Protein AF-V9GIM8-F1 (afdb_monomer_lite)

Radius of gyration: 16.03 Å; chains: 1; bounding box: 39×12×45 Å

Structure (mmCIF, N/CA/C/O backbone):
data_AF-V9GIM8-F1
#
_entry.id   AF-V9GIM8-F1
#
loop_
_atom_site.group_PDB
_atom_site.id
_atom_site.type_symbol
_atom_site.label_atom_id
_atom_site.label_alt_id
_atom_site.label_comp_id
_atom_site.label_asym_id
_atom_site.label_entity_id
_atom_site.label_seq_id
_atom_site.pdbx_PDB_ins_code
_atom_site.Cartn_x
_atom_site.Cartn_y
_atom_site.Cartn_z
_atom_site.occupancy
_atom_site.B_iso_or_equiv
_atom_site.auth_seq_id
_atom_site.auth_comp_id
_atom_site.auth_asym_id
_atom_site.auth_atom_id
_atom_site.pdbx_PDB_model_num
ATOM 1 N N . MET A 1 1 ? 20.574 1.936 -9.029 1.00 83.88 1 MET A N 1
ATOM 2 C CA . MET A 1 1 ? 20.233 1.058 -7.882 1.00 83.88 1 MET A CA 1
ATOM 3 C C . MET A 1 1 ? 19.678 1.832 -6.690 1.00 83.88 1 MET A C 1
ATOM 5 O O . MET A 1 1 ? 18.573 1.524 -6.276 1.00 83.88 1 MET A O 1
ATOM 9 N N . ILE A 1 2 ? 20.365 2.869 -6.193 1.00 94.44 2 ILE A N 1
ATOM 10 C CA . ILE A 1 2 ? 19.887 3.732 -5.089 1.00 94.44 2 ILE A CA 1
ATOM 11 C C . ILE A 1 2 ? 18.432 4.238 -5.243 1.00 94.44 2 ILE A C 1
ATOM 13 O O . ILE A 1 2 ? 17.663 4.055 -4.302 1.00 94.44 2 ILE A O 1
ATOM 17 N N . PRO A 1 3 ? 17.990 4.803 -6.389 1.00 93.50 3 PRO A N 1
ATOM 18 C CA . PRO A 1 3 ? 16.610 5.291 -6.511 1.00 93.50 3 PRO A CA 1
ATOM 19 C C . PRO A 1 3 ? 15.559 4.183 -6.343 1.00 93.50 3 PRO A C 1
ATOM 21 O O . PRO A 1 3 ? 14.524 4.414 -5.726 1.00 93.50 3 PRO A O 1
ATOM 24 N N . TYR A 1 4 ? 15.842 2.961 -6.809 1.00 87.94 4 TYR A N 1
ATOM 25 C CA . TYR A 1 4 ? 14.939 1.820 -6.629 1.00 87.94 4 TYR A CA 1
ATOM 26 C C . TYR A 1 4 ? 14.790 1.440 -5.153 1.00 87.94 4 TYR A C 1
ATOM 28 O O . TYR A 1 4 ? 13.678 1.193 -4.696 1.00 87.94 4 TYR A O 1
ATOM 36 N N . LEU A 1 5 ? 15.890 1.454 -4.390 1.00 94.75 5 LEU A N 1
ATOM 37 C CA . LEU A 1 5 ? 15.860 1.171 -2.952 1.00 94.75 5 LEU A CA 1
ATOM 38 C C . LEU A 1 5 ? 15.011 2.192 -2.189 1.00 94.75 5 LEU A C 1
ATOM 40 O O . LEU A 1 5 ? 14.243 1.807 -1.309 1.00 94.75 5 LEU A O 1
ATOM 44 N N . ILE A 1 6 ? 15.107 3.476 -2.549 1.00 96.44 6 ILE A N 1
ATOM 45 C CA . ILE A 1 6 ? 14.298 4.542 -1.941 1.00 96.44 6 ILE A CA 1
ATOM 46 C C . ILE A 1 6 ? 12.808 4.290 -2.192 1.00 96.44 6 ILE A C 1
ATOM 48 O O . ILE A 1 6 ? 12.022 4.278 -1.246 1.00 96.44 6 ILE A O 1
ATOM 52 N N . VAL A 1 7 ? 12.424 4.038 -3.447 1.00 93.50 7 VAL A N 1
ATOM 53 C CA . VAL A 1 7 ? 11.020 3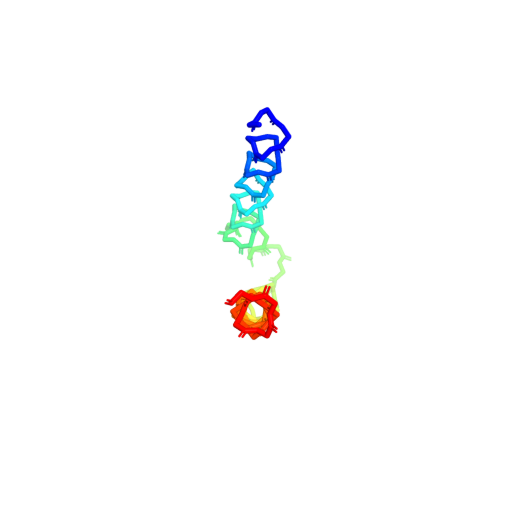.800 -3.819 1.00 93.50 7 VAL A CA 1
ATOM 54 C C . VAL A 1 7 ? 10.459 2.569 -3.107 1.00 93.50 7 VAL A C 1
ATOM 56 O O . VAL A 1 7 ? 9.379 2.643 -2.525 1.00 93.50 7 VAL A O 1
ATOM 59 N N . ILE A 1 8 ? 11.204 1.460 -3.095 1.00 91.88 8 ILE A N 1
ATOM 60 C CA . ILE A 1 8 ? 10.783 0.221 -2.425 1.00 91.88 8 ILE A CA 1
ATOM 61 C C . ILE A 1 8 ? 10.610 0.453 -0.922 1.00 91.88 8 ILE A C 1
ATOM 63 O O . ILE A 1 8 ? 9.601 0.053 -0.347 1.00 91.88 8 ILE A O 1
ATOM 67 N N . THR A 1 9 ? 11.559 1.141 -0.285 1.00 96.19 9 THR A N 1
ATOM 68 C CA . THR A 1 9 ? 11.508 1.421 1.157 1.00 96.19 9 THR A CA 1
ATOM 69 C C . THR A 1 9 ? 10.296 2.279 1.511 1.00 96.19 9 THR A C 1
ATOM 71 O O . THR A 1 9 ? 9.556 1.949 2.437 1.00 96.19 9 THR A O 1
ATOM 74 N N . LEU A 1 10 ? 10.043 3.347 0.749 1.00 96.31 10 LEU A N 1
ATOM 75 C CA . LEU A 1 10 ? 8.876 4.206 0.952 1.00 96.31 10 LEU A CA 1
ATOM 76 C C . LEU A 1 10 ? 7.562 3.441 0.761 1.00 96.31 10 LEU A C 1
ATOM 78 O O . LEU A 1 10 ? 6.646 3.593 1.571 1.00 96.31 10 LEU A O 1
ATOM 82 N N . ALA A 1 11 ? 7.480 2.584 -0.260 1.00 91.94 11 ALA A N 1
ATOM 83 C CA . ALA A 1 11 ? 6.305 1.752 -0.499 1.00 91.94 11 ALA A CA 1
ATOM 84 C C . ALA A 1 11 ? 6.043 0.780 0.665 1.00 91.94 11 ALA A C 1
ATOM 86 O O . ALA A 1 11 ? 4.904 0.654 1.114 1.00 91.94 11 ALA A O 1
ATOM 87 N N . LEU A 1 12 ? 7.091 0.143 1.202 1.00 94.44 12 LEU A N 1
ATOM 88 C CA . LEU A 1 12 ? 6.977 -0.759 2.352 1.00 94.44 12 LEU A CA 1
ATOM 89 C C . LEU A 1 12 ? 6.519 -0.023 3.614 1.00 94.44 12 LEU A C 1
ATOM 91 O O . LEU A 1 12 ? 5.595 -0.484 4.283 1.00 94.44 12 LEU A O 1
ATOM 95 N N . ILE A 1 13 ? 7.112 1.135 3.917 1.00 97.44 13 ILE A N 1
ATOM 96 C CA . ILE A 1 13 ? 6.718 1.956 5.071 1.00 97.44 13 ILE A CA 1
ATOM 97 C C . ILE A 1 13 ? 5.250 2.376 4.947 1.00 97.44 13 ILE A C 1
ATOM 99 O O . ILE A 1 13 ? 4.479 2.208 5.893 1.00 97.44 13 ILE A O 1
ATOM 103 N N . GLY A 1 14 ? 4.841 2.870 3.774 1.00 95.00 14 GLY A N 1
ATOM 104 C CA . GLY A 1 14 ? 3.458 3.268 3.511 1.00 95.00 14 GLY A CA 1
ATOM 105 C C . GLY A 1 14 ? 2.474 2.104 3.648 1.00 95.00 14 GLY A C 1
ATOM 106 O O . GLY A 1 14 ? 1.419 2.251 4.270 1.00 95.00 14 GLY A O 1
ATOM 107 N N . GLY A 1 15 ? 2.835 0.928 3.128 1.00 91.62 15 GLY A N 1
ATOM 108 C CA . GLY A 1 15 ? 2.039 -0.293 3.250 1.00 91.62 15 GLY A CA 1
ATOM 109 C C . GLY A 1 15 ? 1.866 -0.736 4.703 1.00 91.62 15 GLY A C 1
ATOM 110 O O . GLY A 1 15 ? 0.742 -0.969 5.147 1.00 91.62 15 GLY A O 1
ATOM 111 N N . ILE A 1 16 ? 2.956 -0.776 5.475 1.00 95.50 16 ILE A N 1
ATOM 112 C CA . ILE A 1 16 ? 2.920 -1.132 6.901 1.00 95.50 16 ILE A CA 1
ATOM 113 C C . ILE A 1 16 ? 2.061 -0.133 7.681 1.00 95.50 16 ILE A C 1
ATOM 115 O O . ILE A 1 16 ? 1.164 -0.547 8.414 1.00 95.50 16 ILE A O 1
ATOM 119 N N . ALA A 1 17 ? 2.276 1.171 7.494 1.00 95.81 17 ALA A N 1
ATOM 120 C CA . ALA A 1 17 ? 1.494 2.206 8.167 1.00 95.81 17 ALA A CA 1
ATOM 121 C C . ALA A 1 17 ? -0.007 2.086 7.849 1.00 95.81 17 ALA A C 1
ATOM 123 O O . ALA A 1 17 ? -0.842 2.145 8.753 1.00 95.81 17 ALA A O 1
ATOM 124 N N . THR A 1 18 ? -0.354 1.834 6.583 1.00 93.62 18 THR A N 1
ATOM 125 C CA . THR A 1 18 ? -1.742 1.615 6.145 1.00 93.62 18 THR A CA 1
ATOM 126 C C . THR A 1 18 ? -2.378 0.430 6.872 1.00 93.62 18 THR A C 1
ATOM 128 O O . THR A 1 18 ? -3.512 0.531 7.346 1.00 93.62 18 THR A O 1
ATOM 131 N N . MET A 1 19 ? -1.644 -0.678 7.013 1.00 92.56 19 MET A N 1
ATOM 132 C CA . MET A 1 19 ? -2.126 -1.871 7.712 1.00 92.56 19 MET A CA 1
ATOM 133 C C . MET A 1 19 ? -2.273 -1.645 9.218 1.00 92.56 19 MET A C 1
ATOM 135 O O . MET A 1 19 ? -3.296 -2.023 9.785 1.00 92.56 19 MET A O 1
ATOM 139 N N . LEU A 1 20 ? -1.300 -0.993 9.862 1.00 94.69 20 LEU A N 1
ATOM 140 C CA . LEU A 1 20 ? -1.357 -0.683 11.295 1.00 94.69 20 LEU A CA 1
ATOM 141 C C . LEU A 1 20 ? -2.565 0.195 11.637 1.00 94.69 20 LEU A C 1
ATOM 143 O O . LEU A 1 20 ? -3.274 -0.074 12.605 1.00 94.69 20 LEU A O 1
ATOM 147 N N . ILE A 1 21 ? -2.834 1.214 10.818 1.00 93.62 21 ILE A N 1
ATOM 148 C CA . ILE A 1 21 ? -3.982 2.101 11.012 1.00 93.62 21 ILE A CA 1
ATOM 149 C C . ILE A 1 21 ? -5.284 1.344 10.739 1.00 93.62 21 ILE A C 1
ATOM 151 O O . ILE A 1 21 ? -6.187 1.368 11.576 1.00 93.62 21 ILE A O 1
ATOM 155 N N . GLY A 1 22 ? -5.375 0.635 9.609 1.00 91.38 22 GLY A N 1
ATOM 156 C CA . GLY A 1 22 ? -6.585 -0.084 9.211 1.00 91.38 22 GLY A CA 1
ATOM 157 C C . GLY A 1 22 ? -6.992 -1.196 10.186 1.00 91.38 22 GLY A C 1
ATOM 158 O O . GLY A 1 22 ? -8.179 -1.415 10.422 1.00 91.38 22 GLY A O 1
ATOM 159 N N . L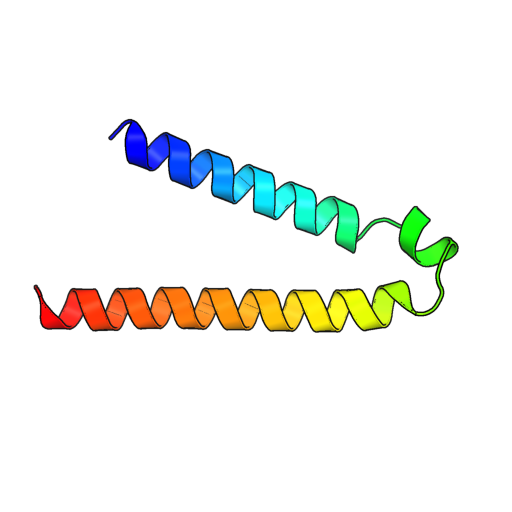EU A 1 23 ? -6.024 -1.873 10.803 1.00 90.94 23 LEU A N 1
ATOM 160 C CA . LEU A 1 23 ? -6.272 -2.943 11.773 1.00 90.94 23 LEU A CA 1
ATOM 161 C C . LEU A 1 23 ? -6.313 -2.450 13.231 1.00 90.94 23 LEU A C 1
ATOM 163 O O . LEU A 1 23 ? -6.463 -3.263 14.148 1.00 90.94 23 LEU A O 1
ATOM 167 N N . SER A 1 24 ? -6.210 -1.136 13.459 1.00 93.12 24 SER A N 1
ATOM 168 C CA . SER A 1 24 ? -6.226 -0.544 14.797 1.00 93.12 24 SER A CA 1
ATOM 169 C C . SER A 1 24 ? -7.526 -0.858 15.541 1.00 93.12 24 SER A C 1
ATOM 171 O O . SER A 1 24 ? -8.630 -0.517 15.105 1.00 93.12 24 SER A O 1
ATOM 173 N N . GLN A 1 25 ? -7.389 -1.475 16.717 1.00 92.12 25 GLN A N 1
ATOM 174 C CA . GLN A 1 25 ? -8.519 -1.763 17.603 1.00 92.12 25 GLN A CA 1
ATOM 175 C C . GLN A 1 25 ? -9.135 -0.484 18.176 1.00 92.12 25 GLN A C 1
ATOM 177 O O . GLN A 1 25 ? -10.339 -0.440 18.416 1.00 92.12 25 GLN A O 1
ATOM 182 N N . GLU A 1 26 ? -8.332 0.562 18.365 1.00 93.69 26 GLU A N 1
ATOM 183 C CA . GLU A 1 26 ? -8.790 1.854 18.878 1.00 93.69 26 GLU A CA 1
ATOM 184 C C . GLU A 1 26 ? -9.764 2.521 17.902 1.00 93.69 26 GLU A C 1
ATOM 186 O O . GLU A 1 26 ? -10.865 2.915 18.286 1.00 93.69 26 GLU A O 1
ATOM 191 N N . ASN A 1 27 ? -9.431 2.509 16.608 1.00 92.62 27 ASN A N 1
ATOM 192 C CA . ASN A 1 27 ? -10.296 3.050 15.560 1.00 92.62 27 ASN A CA 1
ATOM 193 C C . ASN A 1 27 ? -11.601 2.253 15.410 1.00 92.62 27 ASN A C 1
ATOM 195 O O . ASN A 1 27 ? -12.659 2.837 15.173 1.00 92.62 27 ASN A O 1
ATOM 199 N N . ARG A 1 28 ? -11.544 0.923 15.588 1.00 92.56 28 ARG A N 1
ATOM 200 C CA . ARG A 1 28 ? -12.736 0.056 15.590 1.00 92.56 28 ARG A CA 1
ATOM 201 C C . ARG A 1 28 ? -13.668 0.363 16.763 1.00 92.56 28 ARG A C 1
ATOM 203 O O . ARG A 1 28 ? -14.879 0.364 16.580 1.00 92.56 28 ARG A O 1
ATOM 210 N N . LYS A 1 29 ? -13.119 0.631 17.953 1.00 94.12 29 LYS A N 1
ATOM 211 C CA . LYS A 1 29 ? -13.905 0.985 19.147 1.00 94.12 29 LYS A CA 1
ATOM 212 C C . LYS A 1 29 ? -14.533 2.375 19.034 1.00 94.12 29 LYS A C 1
ATOM 214 O O . LYS A 1 29 ? -15.678 2.549 19.430 1.00 94.12 29 LYS A O 1
ATOM 219 N N . ALA A 1 30 ? -13.798 3.345 18.489 1.00 94.81 30 ALA A N 1
ATOM 220 C CA . ALA A 1 30 ? -14.262 4.724 18.355 1.00 94.81 30 ALA A CA 1
ATOM 221 C C . ALA A 1 30 ? -15.349 4.903 17.279 1.00 94.81 30 ALA A C 1
ATOM 223 O O . ALA A 1 30 ? -16.159 5.823 17.370 1.0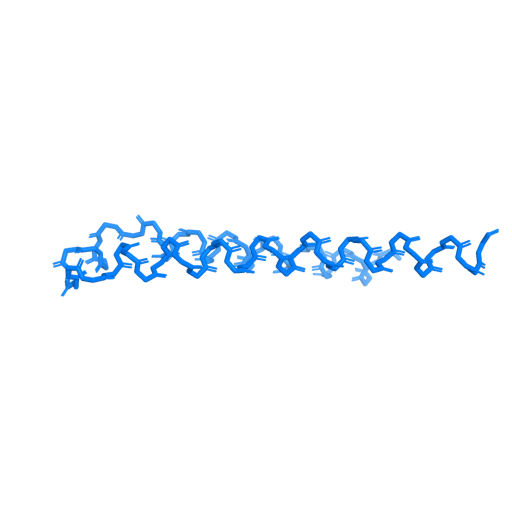0 94.81 30 ALA A O 1
ATOM 224 N N . ASN A 1 31 ? -15.373 4.045 16.252 1.00 94.69 31 ASN A N 1
ATOM 225 C CA . ASN A 1 31 ? -16.336 4.137 15.161 1.00 94.69 31 ASN A CA 1
ATOM 226 C C . ASN A 1 31 ? -16.824 2.737 1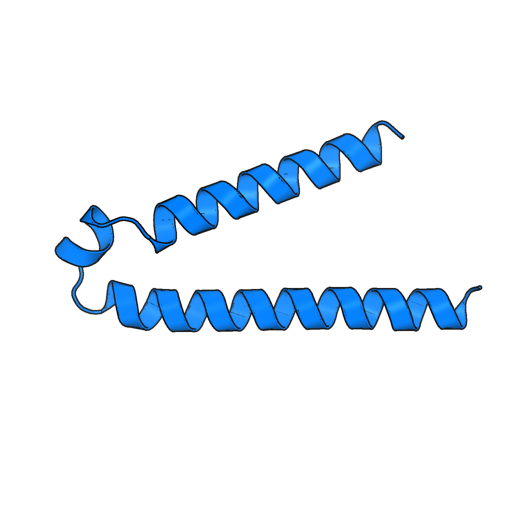4.723 1.00 94.69 31 ASN A C 1
ATOM 228 O O . ASN A 1 31 ? -16.070 2.009 14.072 1.00 94.69 31 ASN A O 1
ATOM 232 N N . PRO A 1 32 ? -18.100 2.382 14.981 1.00 89.44 32 PRO A N 1
ATOM 233 C CA . PRO A 1 32 ? -18.680 1.086 14.606 1.00 89.44 32 PRO A CA 1
ATOM 234 C C . PRO A 1 32 ? -18.620 0.783 13.101 1.00 89.44 32 PRO A C 1
ATOM 236 O O . PRO A 1 32 ? -18.514 -0.370 12.690 1.00 89.44 32 PRO A O 1
ATOM 239 N N . GLU A 1 33 ? -18.636 1.819 12.258 1.00 94.94 33 GLU A N 1
ATOM 240 C CA . GLU A 1 33 ? -18.563 1.689 10.800 1.00 94.94 33 GLU A CA 1
ATOM 241 C C . GLU A 1 33 ? -17.124 1.553 10.278 1.00 94.94 33 GLU A C 1
ATOM 243 O O . GLU A 1 33 ? -16.919 1.320 9.081 1.00 94.94 33 GLU A O 1
ATOM 248 N N . TYR A 1 34 ? -16.115 1.708 11.146 1.00 93.00 34 TYR A N 1
ATOM 249 C CA . TYR A 1 34 ? -14.708 1.722 10.753 1.00 93.00 34 TYR A CA 1
ATOM 250 C C . TYR A 1 34 ? -14.307 0.423 10.067 1.00 93.00 34 TYR A C 1
ATOM 252 O O . TYR A 1 34 ? -13.749 0.447 8.976 1.00 93.00 34 TYR A O 1
ATOM 260 N N . GLU A 1 35 ? -14.656 -0.722 10.654 1.00 92.19 35 GLU A N 1
ATOM 261 C CA . GLU A 1 35 ? -14.275 -2.019 10.100 1.00 92.19 35 GLU A CA 1
ATOM 262 C C . GLU A 1 35 ? -14.867 -2.248 8.704 1.00 92.19 35 GLU A C 1
ATOM 264 O O . GLU A 1 35 ? -14.160 -2.690 7.795 1.00 92.19 35 GLU A O 1
ATOM 269 N N . ARG A 1 36 ? -16.145 -1.901 8.502 1.00 92.88 36 ARG A N 1
ATOM 270 C CA . ARG A 1 36 ? -16.818 -2.048 7.205 1.00 92.88 36 ARG A CA 1
ATOM 271 C C . ARG A 1 36 ? -16.150 -1.186 6.134 1.00 92.88 36 ARG A C 1
ATOM 273 O O . ARG A 1 36 ? -15.873 -1.668 5.033 1.00 92.88 36 ARG A O 1
ATOM 280 N N . ARG A 1 37 ? -15.860 0.078 6.458 1.00 94.12 37 ARG A N 1
ATOM 281 C CA . ARG A 1 37 ? -15.196 1.016 5.541 1.00 94.12 37 ARG A CA 1
ATOM 282 C C . ARG A 1 37 ? -13.761 0.591 5.249 1.00 94.12 37 ARG A C 1
ATOM 284 O O . ARG A 1 37 ? -13.371 0.555 4.085 1.00 94.12 37 ARG A O 1
ATOM 291 N N . THR A 1 38 ? -13.005 0.205 6.271 1.00 94.88 38 THR A N 1
ATOM 292 C CA . THR A 1 38 ? -11.617 -0.236 6.121 1.00 94.88 38 THR A CA 1
ATOM 293 C C . THR A 1 38 ? -11.518 -1.484 5.256 1.00 94.88 38 THR A C 1
ATOM 295 O O . THR A 1 38 ? -10.703 -1.501 4.339 1.00 94.88 38 THR A O 1
ATOM 298 N N . LYS A 1 39 ? -12.376 -2.495 5.455 1.00 91.62 39 LYS A N 1
ATOM 299 C CA . LYS A 1 39 ? -12.396 -3.682 4.581 1.00 91.62 39 LYS A CA 1
ATOM 300 C C . LYS A 1 39 ? -12.646 -3.303 3.120 1.00 91.62 39 LYS A C 1
ATOM 302 O O . LYS A 1 39 ? -11.908 -3.747 2.246 1.00 91.62 39 LYS A O 1
ATOM 307 N N . SER A 1 40 ? -13.629 -2.438 2.853 1.00 94.62 40 SER A N 1
ATOM 308 C CA . SER A 1 40 ? -13.895 -1.948 1.492 1.00 94.62 40 SER A CA 1
ATOM 309 C C . SER A 1 40 ? -12.690 -1.211 0.896 1.00 94.62 40 SER A C 1
ATOM 311 O O . SER A 1 40 ? -12.335 -1.438 -0.259 1.00 94.62 40 SER A O 1
ATOM 313 N N . ASN A 1 41 ? -12.024 -0.367 1.687 1.00 94.00 41 ASN A N 1
ATOM 314 C CA . ASN A 1 41 ? -10.856 0.389 1.242 1.00 94.00 41 ASN A CA 1
ATOM 315 C C . ASN A 1 41 ? -9.643 -0.511 0.974 1.00 94.00 41 ASN A C 1
ATOM 317 O O . ASN A 1 41 ? -8.986 -0.331 -0.046 1.00 94.00 41 ASN A O 1
ATOM 321 N N . ILE A 1 42 ? -9.376 -1.506 1.827 1.00 91.81 42 ILE A N 1
ATOM 322 C CA . ILE A 1 42 ? -8.298 -2.483 1.616 1.00 91.81 42 ILE A CA 1
ATOM 323 C C . ILE A 1 42 ? -8.540 -3.275 0.329 1.00 91.81 42 ILE A C 1
ATOM 325 O O . ILE A 1 42 ? -7.621 -3.433 -0.468 1.00 91.81 42 ILE A O 1
ATOM 329 N N . VAL A 1 43 ? -9.775 -3.716 0.073 1.00 94.50 43 VAL A N 1
ATOM 330 C CA . VAL A 1 43 ? -10.112 -4.417 -1.178 1.00 94.50 43 VAL A CA 1
ATOM 331 C C . VAL A 1 43 ? -9.862 -3.524 -2.394 1.00 94.50 43 VAL A C 1
ATOM 333 O O . VAL A 1 43 ? -9.226 -3.960 -3.350 1.00 94.50 43 VAL A O 1
ATOM 336 N N . LYS A 1 44 ? -10.295 -2.257 -2.356 1.00 94.88 44 LYS A N 1
ATOM 337 C CA . LYS A 1 44 ? -10.013 -1.294 -3.435 1.00 94.88 44 LYS A CA 1
ATOM 338 C C . LYS A 1 44 ? -8.511 -1.088 -3.641 1.00 94.88 44 LYS A C 1
ATOM 340 O O . LYS A 1 44 ? -8.062 -1.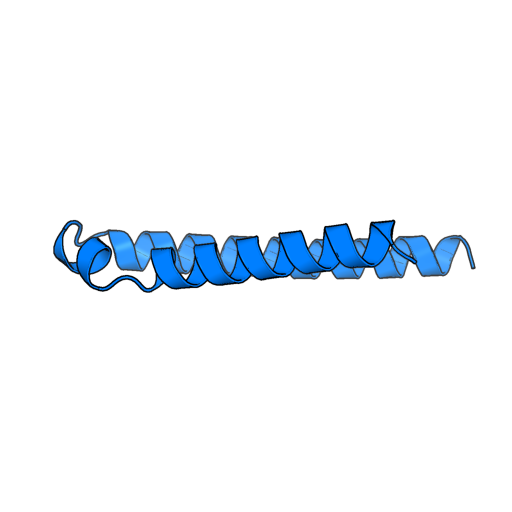036 -4.782 1.00 94.88 44 LYS A O 1
ATOM 345 N N . LEU A 1 45 ? -7.739 -1.004 -2.557 1.00 92.00 45 LEU A N 1
ATOM 346 C CA . LEU A 1 45 ? -6.286 -0.854 -2.616 1.00 92.00 45 LEU A CA 1
ATOM 347 C C . LEU A 1 45 ? -5.618 -2.075 -3.267 1.00 92.00 45 LEU A C 1
ATOM 349 O O . LEU A 1 45 ? -4.771 -1.914 -4.141 1.00 92.00 45 LEU A O 1
ATOM 353 N N . LEU A 1 46 ? -6.044 -3.287 -2.903 1.00 92.19 46 LEU A N 1
ATOM 354 C CA . LEU A 1 46 ? -5.558 -4.525 -3.516 1.00 92.19 46 LEU A CA 1
ATOM 355 C C . LEU A 1 46 ? -5.879 -4.584 -5.012 1.00 92.19 46 LEU A C 1
ATOM 357 O O . LEU A 1 46 ? -5.006 -4.931 -5.804 1.00 92.19 46 LEU A O 1
ATOM 361 N N . ILE A 1 47 ? -7.093 -4.193 -5.413 1.00 96.81 47 ILE A N 1
ATOM 362 C CA . ILE A 1 47 ? -7.475 -4.114 -6.830 1.00 96.81 47 ILE A CA 1
ATOM 363 C C . ILE A 1 47 ? -6.553 -3.146 -7.577 1.00 96.81 47 ILE A C 1
ATOM 365 O O . ILE A 1 47 ? -6.044 -3.494 -8.639 1.00 96.81 47 ILE A O 1
ATOM 369 N N . LEU A 1 48 ? -6.286 -1.961 -7.019 1.00 95.06 48 LEU A N 1
ATOM 370 C CA . LEU A 1 48 ? -5.369 -0.993 -7.628 1.00 95.06 48 LEU A CA 1
ATOM 371 C C . LEU A 1 48 ? -3.957 -1.564 -7.799 1.00 95.06 48 LEU A C 1
ATOM 373 O O . LEU A 1 48 ? -3.345 -1.359 -8.843 1.00 95.06 48 LEU A O 1
ATOM 377 N N . TYR A 1 49 ? -3.448 -2.302 -6.812 1.00 89.81 49 TYR A N 1
ATOM 378 C CA . TYR A 1 49 ? -2.121 -2.917 -6.899 1.00 89.81 49 TYR A CA 1
ATOM 379 C C . TYR A 1 49 ? -2.071 -4.028 -7.950 1.00 89.81 49 TYR A C 1
ATOM 381 O O . TYR A 1 49 ? -1.119 -4.083 -8.726 1.00 89.81 49 TYR A O 1
ATOM 389 N N . ILE A 1 50 ? -3.109 -4.864 -8.039 1.00 96.44 50 ILE A N 1
ATOM 390 C CA . ILE A 1 50 ? -3.225 -5.878 -9.095 1.00 96.44 50 ILE A CA 1
ATOM 391 C C . ILE A 1 50 ? -3.241 -5.207 -10.473 1.00 96.44 50 ILE A C 1
ATOM 393 O O . ILE A 1 50 ? -2.482 -5.604 -11.355 1.00 96.44 50 ILE A O 1
ATOM 397 N N . LEU A 1 51 ? -4.049 -4.158 -10.652 1.00 97.69 51 LEU A N 1
ATOM 398 C CA . LEU A 1 51 ? -4.114 -3.410 -11.910 1.00 97.69 51 LEU A CA 1
ATOM 399 C C . LEU A 1 51 ? -2.772 -2.764 -12.269 1.00 97.69 51 LEU A C 1
ATOM 401 O O . LEU A 1 51 ? -2.383 -2.792 -13.432 1.00 97.69 51 LEU A O 1
ATOM 405 N N . ALA A 1 52 ? -2.043 -2.226 -11.289 1.00 94.06 52 ALA A N 1
ATOM 406 C CA . ALA A 1 52 ? -0.721 -1.648 -11.512 1.00 94.06 52 ALA A CA 1
ATOM 407 C C . ALA A 1 52 ? 0.300 -2.699 -11.979 1.00 94.06 52 ALA A C 1
ATOM 409 O O . ALA A 1 52 ? 1.051 -2.445 -12.920 1.00 94.06 52 ALA A O 1
ATOM 410 N N . VAL A 1 53 ? 0.300 -3.891 -11.373 1.00 95.25 53 VAL A N 1
ATOM 411 C CA . VAL A 1 53 ? 1.164 -5.006 -11.797 1.00 95.25 53 VAL A CA 1
ATOM 412 C C . VAL A 1 53 ? 0.800 -5.473 -13.205 1.00 95.25 53 VAL A C 1
ATOM 414 O O . VAL A 1 53 ? 1.688 -5.655 -14.034 1.00 95.25 53 VAL A O 1
ATOM 417 N N . LEU A 1 54 ? -0.492 -5.617 -13.510 1.00 97.94 54 LEU A N 1
ATOM 418 C CA . LEU A 1 54 ? -0.947 -5.976 -14.855 1.00 97.94 54 LEU A CA 1
ATOM 419 C C . LEU A 1 54 ? -0.525 -4.928 -15.890 1.00 97.94 54 LEU A C 1
ATOM 421 O O . LEU A 1 54 ? 0.006 -5.288 -16.937 1.00 97.94 54 LEU A O 1
ATOM 425 N N . ALA A 1 55 ? -0.703 -3.641 -15.586 1.00 96.88 55 ALA A N 1
ATOM 426 C CA . ALA A 1 55 ? -0.271 -2.553 -16.456 1.00 96.88 55 ALA A CA 1
ATOM 427 C C . ALA A 1 55 ? 1.244 -2.594 -16.695 1.00 96.88 55 ALA A C 1
ATOM 429 O O . ALA A 1 55 ? 1.684 -2.466 -17.834 1.00 96.88 55 ALA A O 1
ATOM 430 N N . PHE A 1 56 ? 2.037 -2.837 -15.647 1.00 95.00 56 PHE A N 1
ATOM 431 C CA . PHE A 1 56 ? 3.481 -3.017 -15.775 1.00 95.00 56 PHE A CA 1
ATOM 432 C C . PHE A 1 56 ? 3.836 -4.185 -16.706 1.00 95.00 56 PHE A C 1
ATOM 434 O O . PHE A 1 56 ? 4.646 -3.999 -17.609 1.00 95.00 56 PHE A O 1
ATOM 441 N N . ILE A 1 57 ? 3.211 -5.357 -16.534 1.00 97.19 57 ILE A N 1
ATOM 442 C CA . ILE A 1 57 ? 3.448 -6.538 -17.385 1.00 97.19 57 ILE A CA 1
ATOM 443 C C . ILE A 1 57 ? 3.110 -6.236 -18.849 1.00 97.19 57 ILE A C 1
ATOM 445 O O . ILE A 1 57 ? 3.895 -6.565 -19.736 1.00 97.19 57 ILE A O 1
ATOM 449 N N . VAL A 1 58 ? 1.966 -5.594 -19.107 1.00 98.06 58 VAL A N 1
ATOM 450 C CA . VAL A 1 58 ? 1.534 -5.229 -20.465 1.00 98.06 58 VAL A CA 1
ATOM 451 C C . VAL A 1 58 ? 2.524 -4.266 -21.108 1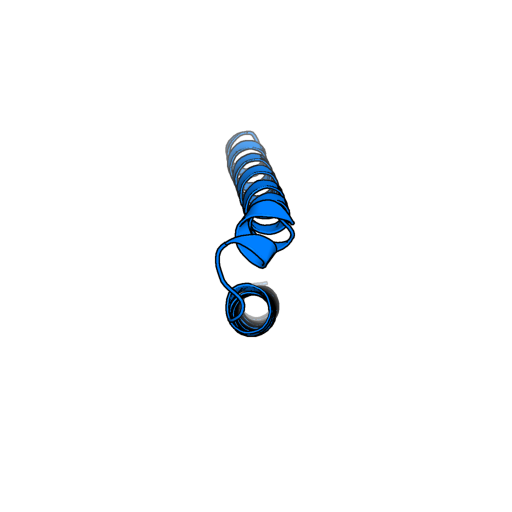.00 98.06 58 VAL A C 1
ATOM 453 O O . VAL A 1 58 ? 2.964 -4.509 -22.226 1.00 98.06 58 VAL A O 1
ATOM 456 N N . ILE A 1 59 ? 2.906 -3.198 -20.402 1.00 97.25 59 ILE A N 1
ATOM 457 C CA . ILE A 1 59 ? 3.885 -2.228 -20.903 1.00 97.25 59 ILE A CA 1
ATOM 458 C C . ILE A 1 59 ? 5.207 -2.942 -21.188 1.00 97.25 59 ILE A C 1
ATOM 460 O O . ILE A 1 59 ? 5.724 -2.843 -22.293 1.00 97.25 59 ILE A O 1
ATOM 464 N N . TRP A 1 60 ? 5.725 -3.714 -20.233 1.00 96.25 60 TRP A N 1
ATOM 465 C CA . TRP A 1 60 ? 6.974 -4.453 -20.404 1.00 96.25 60 TRP A CA 1
ATOM 466 C C . TRP A 1 60 ? 6.950 -5.354 -21.644 1.00 96.25 60 TRP A C 1
ATOM 468 O O . TRP A 1 60 ? 7.865 -5.292 -22.456 1.00 96.25 60 TRP A O 1
ATOM 478 N N . SER A 1 61 ? 5.876 -6.124 -21.833 1.00 96.81 61 SER A N 1
ATOM 479 C CA . SER A 1 61 ? 5.724 -7.035 -22.972 1.00 96.81 61 SER A CA 1
ATOM 480 C C . SER A 1 61 ? 5.632 -6.337 -24.333 1.00 96.81 61 SER A C 1
ATOM 482 O O . SER A 1 61 ? 5.837 -6.995 -25.348 1.00 96.81 61 SER A O 1
ATOM 484 N N . LEU A 1 62 ? 5.255 -5.056 -24.387 1.00 97.69 62 LEU A N 1
ATOM 485 C CA . LEU A 1 62 ? 5.164 -4.302 -25.643 1.00 97.69 62 LEU A CA 1
ATOM 486 C C . LEU A 1 62 ? 6.500 -3.673 -26.056 1.00 97.69 62 LEU A C 1
ATOM 488 O O . LEU A 1 62 ? 6.694 -3.392 -27.236 1.00 97.69 62 LEU A O 1
ATOM 492 N N . PHE A 1 63 ? 7.395 -3.420 -25.099 1.00 94.31 63 PHE A N 1
ATOM 493 C CA . PHE A 1 63 ? 8.646 -2.686 -25.320 1.00 94.31 63 PHE A CA 1
ATOM 494 C C . PHE A 1 63 ? 9.911 -3.550 -25.189 1.00 94.31 63 PHE A C 1
ATOM 496 O O . PHE A 1 63 ? 11.011 -3.021 -25.358 1.00 94.31 63 PHE A O 1
ATOM 503 N N . ASN A 1 64 ? 9.772 -4.848 -24.905 1.00 83.06 64 ASN A N 1
ATOM 504 C CA . ASN A 1 64 ? 10.866 -5.814 -24.803 1.00 83.06 64 ASN A CA 1
ATOM 505 C C . ASN A 1 64 ? 10.511 -7.119 -25.511 1.00 83.06 64 ASN A C 1
ATOM 507 O O . ASN A 1 64 ? 11.369 -7.624 -26.263 1.00 83.06 64 ASN A O 1
#

Sequence (64 aa):
MIPYLIVITLALIGGIATMLIGLSQENRKANPEYERRTKSNIVKLLILYILAVLAFIVIWSLFN

pLDDT: mean 93.87, std 2.85, range [83.06, 98.06]

Secondary structure (DSSP, 8-state):
-HHHHHHHHHHHHHHHHHHHHHT-HHHHHH-TTHHHHHHHHHHHHHHHHHHHHHHHHHHHHHH-

Foldseek 3Di:
DVVVVVVVVVVVVVVVVLCCVLPDPVQCVVDVCSVVVSVVVVVVVVVVVVVVVVVVVVVVVVPD